Protein AF-A0A382N5V6-F1 (afdb_monomer_lite)

Structure (mmCIF, N/CA/C/O backbone):
data_AF-A0A382N5V6-F1
#
_entry.id   AF-A0A382N5V6-F1
#
loop_
_atom_site.group_PDB
_atom_site.id
_atom_site.type_symbol
_atom_site.label_atom_id
_atom_site.label_alt_id
_atom_site.label_comp_id
_atom_site.label_asym_id
_atom_site.label_entity_id
_atom_site.label_seq_id
_atom_site.pdbx_PDB_ins_code
_atom_site.Cartn_x
_atom_site.Cartn_y
_atom_site.Cartn_z
_atom_site.occupancy
_atom_site.B_iso_or_equiv
_atom_site.auth_seq_id
_atom_site.auth_comp_id
_atom_site.auth_asym_id
_atom_site.auth_atom_id
_atom_site.pdbx_PDB_model_num
ATOM 1 N N . GLU A 1 1 ? -12.004 -27.911 2.060 1.00 66.94 1 GLU A N 1
ATOM 2 C CA . GLU A 1 1 ? -10.519 -27.957 2.030 1.00 66.94 1 GLU A CA 1
ATOM 3 C C . GLU A 1 1 ? -9.943 -28.141 0.624 1.00 66.94 1 GLU A C 1
ATOM 5 O O . GLU A 1 1 ? -9.231 -27.257 0.161 1.00 66.94 1 GLU A O 1
ATOM 10 N N . ALA A 1 2 ? -10.306 -29.199 -0.115 1.00 80.50 2 ALA A N 1
ATOM 11 C CA . ALA A 1 2 ? -9.791 -29.442 -1.475 1.00 80.50 2 ALA A CA 1
ATOM 12 C C . ALA A 1 2 ? -10.044 -28.293 -2.482 1.00 80.50 2 ALA A C 1
ATOM 14 O O . ALA A 1 2 ? -9.219 -28.055 -3.364 1.00 80.50 2 ALA A O 1
ATOM 15 N N . GLY A 1 3 ? -11.154 -27.557 -2.343 1.00 88.19 3 GLY A N 1
ATOM 16 C CA . GLY A 1 3 ? -11.448 -26.373 -3.164 1.00 88.19 3 GLY A CA 1
ATOM 17 C C . GLY A 1 3 ? -10.468 -25.213 -2.942 1.00 88.19 3 GLY A C 1
ATOM 18 O O . GLY A 1 3 ? -10.009 -24.614 -3.910 1.00 88.19 3 GLY A O 1
ATOM 19 N N . TYR A 1 4 ? -10.071 -24.952 -1.690 1.00 91.06 4 TYR A N 1
ATOM 20 C CA . TYR A 1 4 ? -9.105 -23.897 -1.355 1.00 91.06 4 TYR A CA 1
ATOM 21 C C . TYR A 1 4 ? -7.710 -24.216 -1.886 1.00 91.06 4 TYR A C 1
ATOM 23 O O . TYR A 1 4 ? -7.048 -23.339 -2.428 1.00 91.06 4 TYR A O 1
ATOM 31 N N . LEU A 1 5 ? -7.287 -25.482 -1.805 1.00 92.56 5 LEU A N 1
ATOM 32 C CA . LEU A 1 5 ? -5.999 -25.915 -2.350 1.00 92.56 5 LEU A CA 1
ATOM 33 C C . LEU A 1 5 ? -5.952 -25.778 -3.874 1.00 92.56 5 LEU A C 1
ATOM 35 O O . LEU A 1 5 ? -4.956 -25.300 -4.412 1.00 92.56 5 LEU A O 1
ATOM 39 N N . LYS A 1 6 ? -7.032 -26.146 -4.577 1.00 93.56 6 LYS A N 1
ATOM 40 C CA . LYS A 1 6 ? -7.133 -25.949 -6.032 1.00 93.56 6 LYS A CA 1
ATOM 41 C C . LYS A 1 6 ? -7.107 -24.465 -6.406 1.00 93.56 6 LYS A C 1
ATOM 43 O O . LYS A 1 6 ? -6.385 -24.100 -7.330 1.00 93.56 6 LYS A O 1
ATOM 48 N N . ALA A 1 7 ? -7.829 -23.620 -5.669 1.00 94.06 7 ALA A N 1
ATOM 49 C CA . ALA A 1 7 ? -7.829 -22.173 -5.880 1.00 94.06 7 ALA A CA 1
ATOM 50 C C . ALA A 1 7 ? -6.444 -21.554 -5.631 1.00 94.06 7 ALA A C 1
ATOM 52 O O . ALA A 1 7 ? -5.956 -20.804 -6.472 1.00 94.06 7 ALA A O 1
ATOM 53 N N . ALA A 1 8 ? -5.775 -21.923 -4.535 1.00 94.44 8 ALA A N 1
ATOM 54 C CA . ALA A 1 8 ? -4.428 -21.455 -4.219 1.00 94.44 8 ALA A CA 1
ATOM 55 C C . ALA A 1 8 ? -3.423 -21.854 -5.309 1.00 94.44 8 ALA A C 1
ATOM 57 O O . ALA A 1 8 ? -2.675 -21.011 -5.792 1.00 94.44 8 ALA A O 1
ATOM 58 N N . ARG A 1 9 ? -3.459 -23.114 -5.766 1.00 95.31 9 ARG A N 1
ATOM 59 C CA . ARG A 1 9 ? -2.569 -23.609 -6.830 1.00 95.31 9 ARG A CA 1
ATOM 60 C C . ARG A 1 9 ? -2.808 -22.893 -8.159 1.00 95.31 9 ARG A C 1
ATOM 62 O O . ARG A 1 9 ? -1.847 -22.551 -8.844 1.00 95.31 9 ARG A O 1
ATOM 69 N N . GLY A 1 10 ? -4.074 -22.641 -8.497 1.00 97.19 10 GLY A N 1
ATOM 70 C CA . GLY A 1 10 ? -4.452 -21.845 -9.663 1.00 97.19 10 GLY A CA 1
ATOM 71 C C . GLY A 1 10 ? -3.928 -20.413 -9.569 1.00 97.19 10 GLY A C 1
ATOM 72 O O . GLY A 1 10 ? -3.295 -19.936 -10.506 1.00 97.19 10 GLY A O 1
ATOM 73 N N . LEU A 1 11 ? -4.107 -19.756 -8.420 1.00 95.69 11 LEU A N 1
ATOM 74 C CA . LEU A 1 11 ? -3.625 -18.394 -8.191 1.00 95.69 11 LEU A CA 1
ATOM 75 C C . LEU A 1 11 ? -2.097 -18.299 -8.289 1.00 95.69 11 LEU A C 1
ATOM 77 O O . LEU A 1 11 ? -1.590 -17.391 -8.942 1.00 95.69 11 LEU A O 1
ATOM 81 N N . THR A 1 12 ? -1.363 -19.246 -7.696 1.00 95.69 12 THR A N 1
ATOM 82 C CA . THR A 1 12 ? 0.104 -19.303 -7.800 1.00 95.69 12 THR A CA 1
ATOM 83 C C . THR A 1 12 ? 0.555 -19.452 -9.249 1.00 95.69 12 THR A C 1
ATOM 85 O O . THR A 1 12 ? 1.466 -18.746 -9.675 1.00 95.69 12 THR A O 1
ATOM 88 N N . LEU A 1 13 ? -0.090 -20.333 -10.021 1.00 97.06 13 LEU A N 1
ATOM 89 C CA . LEU A 1 13 ? 0.247 -20.537 -11.430 1.00 97.06 13 LEU A CA 1
ATOM 90 C C . LEU A 1 13 ? -0.030 -19.272 -12.252 1.00 97.06 13 LEU A C 1
ATOM 92 O O . LEU A 1 13 ? 0.829 -18.849 -13.019 1.00 97.06 13 LEU A O 1
ATOM 96 N N . VAL A 1 14 ? -1.181 -18.626 -12.045 1.00 97.12 14 VAL A N 1
ATOM 97 C CA . VAL A 1 14 ? -1.542 -17.370 -12.722 1.00 97.12 14 VAL A CA 1
ATOM 98 C C . VAL A 1 14 ? -0.556 -16.250 -12.383 1.00 97.12 14 VAL A C 1
ATOM 100 O O . VAL A 1 14 ? -0.050 -15.597 -13.291 1.00 97.12 14 VAL A O 1
ATOM 103 N N . MET A 1 15 ? -0.235 -16.050 -11.101 1.00 96.12 15 MET A N 1
ATOM 104 C CA . MET A 1 15 ? 0.759 -15.060 -10.664 1.00 96.12 15 MET A CA 1
ATOM 105 C C . MET A 1 15 ? 2.139 -15.332 -11.278 1.00 96.12 15 MET A C 1
ATOM 107 O O . MET A 1 15 ? 2.800 -14.400 -11.730 1.00 96.12 15 MET A O 1
ATOM 111 N N . GLY A 1 16 ? 2.553 -16.603 -11.350 1.00 95.31 16 GLY A N 1
ATOM 112 C CA . GLY A 1 16 ? 3.806 -17.010 -11.988 1.00 95.31 16 GLY A CA 1
ATOM 113 C C . GLY A 1 16 ? 3.837 -16.686 -13.482 1.00 95.31 16 GLY A C 1
ATOM 114 O O . GLY A 1 16 ? 4.777 -16.047 -13.944 1.00 95.31 16 GLY A O 1
ATOM 115 N N . VAL A 1 17 ? 2.783 -17.048 -14.221 1.00 97.00 17 VAL A N 1
ATOM 116 C CA . VAL A 1 17 ? 2.659 -16.747 -15.659 1.00 97.00 17 VAL A CA 1
ATOM 117 C C . VAL A 1 17 ? 2.688 -15.239 -15.911 1.00 97.00 17 VAL A C 1
ATOM 119 O O . VAL A 1 17 ? 3.414 -14.784 -16.792 1.00 97.00 17 VAL A O 1
ATOM 122 N N . LEU A 1 18 ? 1.953 -14.451 -15.121 1.00 94.25 18 LEU A N 1
ATOM 123 C CA . LEU A 1 18 ? 1.965 -12.990 -15.227 1.00 94.25 18 LEU A CA 1
ATOM 124 C C . LEU A 1 18 ? 3.356 -12.407 -14.942 1.00 94.25 18 LEU A C 1
ATOM 126 O O . LEU A 1 18 ? 3.800 -11.525 -15.673 1.00 94.25 18 LEU A O 1
ATOM 130 N N . GLY A 1 19 ? 4.065 -12.921 -13.933 1.00 90.12 19 GLY A N 1
ATOM 131 C CA . GLY A 1 19 ? 5.440 -12.519 -13.630 1.00 90.12 19 GLY A CA 1
ATOM 132 C C . GLY A 1 19 ? 6.415 -12.838 -14.766 1.00 90.12 19 GLY A C 1
ATOM 133 O O . GLY A 1 19 ? 7.232 -11.994 -15.129 1.00 90.12 19 GLY A O 1
ATOM 134 N N . THR A 1 20 ? 6.299 -14.019 -15.382 1.00 92.00 20 THR A N 1
ATOM 135 C CA . THR A 1 20 ? 7.111 -14.399 -16.550 1.00 92.00 20 THR A CA 1
ATOM 136 C C . THR A 1 20 ? 6.811 -13.515 -17.759 1.00 92.00 20 THR A C 1
ATOM 138 O O . THR A 1 20 ? 7.743 -13.045 -18.408 1.00 92.00 20 THR A O 1
ATOM 141 N N . LEU A 1 21 ? 5.534 -13.235 -18.044 1.00 91.12 21 LEU A N 1
ATOM 142 C CA . LEU A 1 21 ? 5.135 -12.327 -19.124 1.00 91.12 21 LEU A CA 1
ATOM 143 C C . LEU A 1 21 ? 5.661 -10.908 -18.892 1.00 91.12 21 LEU A C 1
ATOM 145 O O . LEU A 1 21 ? 6.212 -10.309 -19.811 1.00 91.12 21 LEU A O 1
ATOM 149 N N . ALA A 1 22 ? 5.552 -10.389 -17.667 1.00 85.81 22 ALA A N 1
ATOM 150 C CA . ALA A 1 22 ? 6.129 -9.098 -17.305 1.00 85.81 22 ALA A CA 1
ATOM 151 C C . ALA A 1 22 ? 7.652 -9.092 -17.515 1.00 85.81 22 ALA A C 1
ATOM 153 O O . ALA A 1 22 ? 8.178 -8.168 -18.127 1.00 85.81 22 ALA A O 1
ATOM 154 N N . GLY A 1 23 ? 8.357 -10.148 -17.096 1.00 85.56 23 GLY A N 1
ATOM 155 C CA . GLY A 1 23 ? 9.794 -10.305 -17.341 1.00 85.56 23 GLY A CA 1
ATOM 156 C C . GLY A 1 23 ? 10.166 -10.309 -18.828 1.00 85.56 23 GLY A C 1
ATOM 157 O O . GLY A 1 23 ? 11.144 -9.672 -19.208 1.00 85.56 23 GLY A O 1
ATOM 158 N N . LEU A 1 24 ? 9.365 -10.962 -19.679 1.00 86.12 24 LEU A N 1
ATOM 159 C CA . LEU A 1 24 ? 9.546 -10.945 -21.136 1.00 86.12 24 LEU A CA 1
ATOM 160 C C . LEU A 1 24 ? 9.317 -9.549 -21.737 1.00 86.12 24 LEU A C 1
ATOM 162 O O . LEU A 1 24 ? 10.054 -9.153 -22.635 1.00 86.12 24 LEU A O 1
ATOM 166 N N . LEU A 1 25 ? 8.340 -8.784 -21.235 1.00 81.12 25 LEU A N 1
ATOM 167 C CA . LEU A 1 25 ? 8.109 -7.391 -21.652 1.00 81.12 25 LEU A CA 1
ATOM 168 C C . LEU A 1 25 ? 9.262 -6.459 -21.249 1.00 81.12 25 LEU A C 1
ATOM 170 O O . LEU A 1 25 ? 9.549 -5.491 -21.950 1.00 81.12 25 LEU A O 1
ATOM 174 N N . PHE A 1 26 ? 9.941 -6.757 -20.139 1.00 73.75 26 PHE A N 1
ATOM 175 C CA . PHE A 1 26 ? 11.081 -5.988 -19.640 1.00 73.75 26 PHE A CA 1
ATOM 176 C C . PHE A 1 26 ? 12.419 -6.325 -20.319 1.00 73.75 26 PHE A C 1
ATOM 178 O O . PHE A 1 26 ? 13.449 -5.796 -19.910 1.00 73.75 26 PHE A O 1
ATOM 185 N N . ILE A 1 27 ? 12.443 -7.140 -21.380 1.00 73.88 27 ILE A N 1
ATOM 186 C CA . ILE A 1 27 ? 13.681 -7.533 -22.084 1.00 73.88 27 ILE A CA 1
ATOM 187 C C . ILE A 1 27 ? 14.318 -6.409 -22.938 1.00 73.88 27 ILE A C 1
ATOM 189 O O . ILE A 1 27 ? 15.203 -6.655 -23.756 1.00 73.88 27 ILE A O 1
ATOM 193 N N . SER A 1 28 ? 13.896 -5.160 -22.730 1.00 59.22 28 SER A N 1
ATOM 194 C CA . SER A 1 28 ? 14.383 -3.966 -23.425 1.00 59.22 28 SER A CA 1
ATOM 195 C C . SER A 1 28 ? 15.579 -3.332 -22.686 1.00 59.22 28 SER A C 1
ATOM 197 O O . SER A 1 28 ? 15.499 -3.106 -21.478 1.00 59.22 28 SER A O 1
ATOM 199 N N . PRO A 1 29 ? 16.676 -2.974 -23.381 1.00 54.75 29 PRO A N 1
ATOM 200 C CA . PRO A 1 29 ? 17.956 -2.578 -22.773 1.00 54.75 29 PRO A CA 1
ATOM 201 C C . PRO A 1 29 ? 17.992 -1.162 -22.163 1.00 54.75 29 PRO A C 1
ATOM 203 O O . PRO A 1 29 ? 19.055 -0.699 -21.761 1.00 54.75 29 PRO A O 1
ATOM 206 N N . GLU A 1 30 ? 16.859 -0.461 -22.074 1.00 58.41 30 GLU A N 1
ATOM 207 C CA . GLU A 1 30 ? 16.798 0.945 -21.637 1.00 58.41 30 GLU A CA 1
ATOM 208 C C . GLU A 1 30 ? 16.391 1.119 -20.160 1.00 58.41 30 GLU A C 1
ATOM 210 O O . GLU A 1 30 ? 16.276 2.232 -19.648 1.00 58.41 30 GLU A O 1
ATOM 215 N N . ILE A 1 31 ? 16.187 0.019 -19.431 1.00 56.41 31 ILE A N 1
ATOM 216 C CA . ILE A 1 31 ? 15.720 0.086 -18.045 1.00 56.41 31 ILE A CA 1
ATOM 217 C C . ILE A 1 31 ? 16.914 0.310 -17.119 1.00 56.41 31 ILE A C 1
ATOM 219 O O . ILE A 1 31 ? 17.712 -0.596 -16.861 1.00 56.41 31 ILE A O 1
ATOM 223 N N . ARG A 1 32 ? 17.014 1.527 -16.574 1.00 57.41 32 ARG A N 1
ATOM 224 C CA . ARG A 1 32 ? 17.877 1.845 -15.430 1.00 57.41 32 ARG A CA 1
ATOM 225 C C . ARG A 1 32 ? 17.616 0.831 -14.313 1.00 57.41 32 ARG A C 1
ATOM 227 O O . ARG A 1 32 ? 16.570 0.871 -13.685 1.00 57.41 32 ARG A O 1
ATOM 234 N N . SER A 1 33 ? 18.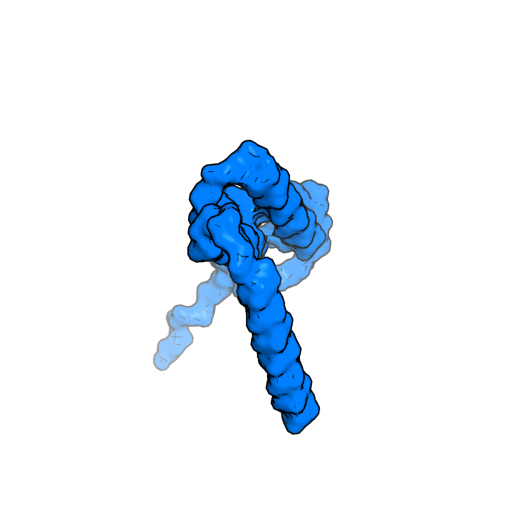560 -0.088 -14.099 1.00 72.38 33 SER A N 1
ATOM 235 C CA . SER A 1 33 ? 18.609 -1.079 -13.011 1.00 72.38 33 SER A CA 1
ATOM 236 C C . SER A 1 33 ? 17.236 -1.610 -12.551 1.00 72.38 33 SER A C 1
ATOM 238 O O . SER A 1 33 ? 16.631 -1.056 -11.633 1.00 72.38 33 SER A O 1
ATOM 240 N N . LEU A 1 34 ? 16.773 -2.730 -13.125 1.00 78.38 34 LEU A N 1
ATOM 241 C CA . LEU A 1 34 ? 15.547 -3.455 -12.720 1.00 78.38 34 LEU A CA 1
ATOM 242 C C . LEU A 1 34 ? 15.405 -3.617 -11.195 1.00 78.38 34 LEU A C 1
ATOM 244 O O . LEU A 1 34 ? 14.311 -3.534 -10.640 1.00 78.38 34 LEU A O 1
ATOM 248 N N . MET A 1 35 ? 16.535 -3.809 -10.512 1.00 77.69 35 MET A N 1
ATOM 249 C CA . MET A 1 35 ? 16.608 -3.927 -9.059 1.00 77.69 35 MET A CA 1
ATOM 250 C C . MET A 1 35 ? 16.152 -2.647 -8.339 1.00 77.69 35 MET A C 1
ATOM 252 O O . MET A 1 35 ? 15.491 -2.712 -7.306 1.00 77.69 35 MET A O 1
ATOM 256 N N . SER A 1 36 ? 16.474 -1.473 -8.884 1.00 80.12 36 SER A N 1
ATOM 257 C CA . SER A 1 36 ? 16.057 -0.191 -8.307 1.00 80.12 36 SER A CA 1
ATOM 258 C C . SER A 1 36 ? 14.545 0.019 -8.410 1.00 80.12 36 SER A C 1
ATOM 260 O O . SER A 1 36 ? 13.925 0.471 -7.449 1.00 80.12 36 SER A O 1
ATOM 262 N N . GLU A 1 37 ? 13.936 -0.386 -9.526 1.00 83.38 37 GLU A N 1
ATOM 263 C CA . GLU A 1 37 ? 12.490 -0.285 -9.728 1.00 83.38 37 GLU A CA 1
ATOM 264 C C . GLU A 1 37 ? 11.731 -1.276 -8.836 1.00 83.38 37 GLU A C 1
ATOM 266 O O . GLU A 1 37 ? 10.742 -0.915 -8.199 1.00 83.38 37 GLU A O 1
ATOM 271 N N . TYR A 1 38 ? 12.260 -2.492 -8.680 1.00 83.88 38 TYR A N 1
ATOM 272 C CA . TYR A 1 38 ? 11.760 -3.465 -7.709 1.00 83.88 38 TYR A CA 1
ATOM 273 C C . TYR A 1 38 ? 11.731 -2.896 -6.281 1.00 83.88 38 TYR A C 1
ATOM 275 O O . TYR A 1 38 ? 10.703 -2.973 -5.603 1.00 83.88 38 TYR A O 1
ATOM 283 N N . PHE A 1 39 ? 12.823 -2.263 -5.834 1.00 86.25 39 PHE A N 1
ATOM 284 C CA . PHE A 1 39 ? 12.868 -1.646 -4.506 1.00 86.25 39 PHE A CA 1
ATOM 285 C C . PHE A 1 39 ? 11.921 -0.455 -4.355 1.00 86.25 39 PHE A C 1
ATOM 287 O O . PHE A 1 39 ? 11.401 -0.256 -3.259 1.00 86.25 39 PHE A O 1
ATOM 294 N N . LYS A 1 40 ? 11.652 0.317 -5.417 1.00 86.06 40 LYS A N 1
ATOM 295 C CA . LYS A 1 40 ? 10.622 1.368 -5.373 1.00 86.06 40 LYS A CA 1
ATOM 296 C C . LYS A 1 40 ? 9.243 0.763 -5.138 1.00 86.06 40 LYS A C 1
ATOM 298 O O . LYS A 1 40 ? 8.559 1.180 -4.209 1.00 86.06 40 LYS A O 1
ATOM 303 N N . VAL A 1 41 ? 8.861 -0.247 -5.921 1.00 87.75 41 VAL A N 1
ATOM 304 C CA . VAL A 1 41 ? 7.544 -0.892 -5.802 1.00 87.75 41 VAL A CA 1
ATOM 305 C C . VAL A 1 41 ? 7.374 -1.510 -4.416 1.00 87.75 41 VAL A C 1
ATOM 307 O O . VAL A 1 41 ? 6.405 -1.204 -3.723 1.00 87.75 41 VAL A O 1
ATOM 310 N N . ILE A 1 42 ? 8.339 -2.314 -3.960 1.00 90.00 42 ILE A N 1
ATOM 311 C CA . ILE A 1 42 ? 8.282 -2.894 -2.612 1.00 90.00 42 ILE A CA 1
ATOM 312 C C . ILE A 1 42 ? 8.265 -1.810 -1.541 1.00 90.00 42 ILE A C 1
ATOM 314 O O . ILE A 1 42 ? 7.477 -1.914 -0.606 1.00 90.00 42 ILE A O 1
ATOM 318 N N . GLY A 1 43 ? 9.082 -0.765 -1.676 1.00 89.88 43 GLY A N 1
ATOM 319 C CA . GLY A 1 43 ? 9.096 0.358 -0.745 1.00 89.88 43 GLY A CA 1
ATOM 320 C C . GLY A 1 43 ? 7.732 1.039 -0.642 1.00 89.88 43 GLY A C 1
ATOM 321 O O . GLY A 1 43 ? 7.272 1.311 0.463 1.00 89.88 43 GLY A O 1
ATOM 322 N N . MET A 1 44 ? 7.040 1.243 -1.764 1.00 89.75 44 MET A N 1
ATOM 323 C CA . MET A 1 44 ? 5.694 1.820 -1.781 1.00 89.75 44 MET A CA 1
ATOM 324 C C . MET A 1 44 ? 4.675 0.934 -1.051 1.00 89.75 44 MET A C 1
ATOM 326 O O . MET A 1 44 ? 3.927 1.416 -0.199 1.00 89.75 44 MET A O 1
ATOM 330 N N . PHE A 1 45 ? 4.666 -0.374 -1.319 1.00 91.00 45 PHE A N 1
ATOM 331 C CA . PHE A 1 45 ? 3.761 -1.298 -0.626 1.00 91.00 45 PHE A CA 1
ATOM 332 C C . PHE A 1 45 ? 4.086 -1.413 0.868 1.00 91.00 45 PHE A C 1
ATOM 334 O O . PHE A 1 45 ? 3.191 -1.293 1.707 1.00 91.00 45 PHE A O 1
ATOM 341 N N . MET A 1 46 ? 5.362 -1.600 1.211 1.00 91.75 46 MET A N 1
ATOM 342 C CA . MET A 1 46 ? 5.823 -1.756 2.591 1.00 91.75 46 MET A CA 1
ATOM 343 C C . MET A 1 46 ? 5.586 -0.481 3.409 1.00 91.75 46 MET A C 1
ATOM 345 O O . MET A 1 46 ? 5.159 -0.560 4.557 1.00 91.75 46 MET A O 1
ATOM 349 N N . GLY A 1 47 ? 5.799 0.698 2.817 1.00 91.56 47 GLY A N 1
ATOM 350 C CA . GLY A 1 47 ? 5.554 1.987 3.459 1.00 91.56 47 GLY A CA 1
ATOM 351 C C . GLY A 1 47 ? 4.078 2.244 3.735 1.00 91.56 47 GLY A C 1
ATOM 352 O O . GLY A 1 47 ? 3.725 2.626 4.848 1.00 91.56 47 GLY A O 1
ATOM 353 N N . ALA A 1 48 ? 3.205 2.001 2.753 1.00 91.81 48 ALA A N 1
ATOM 354 C CA . ALA A 1 48 ? 1.766 2.205 2.915 1.00 91.81 48 ALA A CA 1
ATOM 355 C C . ALA A 1 48 ? 1.160 1.233 3.944 1.00 91.81 48 ALA A C 1
ATOM 357 O O . ALA A 1 48 ? 0.461 1.660 4.863 1.00 91.81 48 ALA A O 1
ATOM 358 N N . LEU A 1 49 ? 1.470 -0.065 3.835 1.00 92.88 49 LEU A N 1
ATOM 359 C CA . LEU A 1 49 ? 0.982 -1.079 4.777 1.00 92.88 49 LEU A CA 1
ATOM 360 C C . LEU A 1 49 ? 1.604 -0.911 6.167 1.00 92.88 49 LEU A C 1
ATOM 362 O O . LEU A 1 49 ? 0.901 -1.022 7.170 1.00 92.88 49 LEU A O 1
ATOM 366 N N . GLY A 1 50 ? 2.898 -0.590 6.233 1.00 93.25 50 GLY A N 1
ATOM 367 C CA . GLY A 1 50 ? 3.597 -0.296 7.480 1.00 93.25 50 GLY A CA 1
ATOM 368 C C . GLY A 1 50 ? 3.012 0.922 8.191 1.00 93.25 50 GLY A C 1
ATOM 369 O O . GLY A 1 50 ? 2.745 0.855 9.386 1.00 93.25 50 GLY A O 1
ATOM 370 N N . GLY A 1 51 ? 2.730 2.007 7.464 1.00 91.69 51 GLY A N 1
ATOM 371 C CA . GLY A 1 51 ? 2.063 3.190 8.014 1.00 91.69 51 GLY A CA 1
ATOM 372 C C . GLY A 1 51 ? 0.666 2.888 8.550 1.00 91.69 51 GLY A C 1
ATOM 373 O O . GLY A 1 51 ? 0.331 3.323 9.649 1.00 91.69 51 GLY A O 1
ATOM 374 N N . LEU A 1 52 ? -0.123 2.089 7.827 1.00 92.12 52 LEU A N 1
ATOM 375 C CA . LEU A 1 52 ? -1.452 1.665 8.272 1.00 92.12 52 LEU A CA 1
ATOM 376 C C . LEU A 1 52 ? -1.382 0.797 9.537 1.00 92.12 52 LEU A C 1
ATOM 378 O O . LEU A 1 52 ? -2.177 0.979 10.461 1.00 92.12 52 LEU A O 1
ATOM 382 N N . PHE A 1 53 ? -0.406 -0.107 9.609 1.00 90.81 53 PHE A N 1
ATOM 383 C CA . PHE A 1 53 ? -0.185 -0.958 10.775 1.00 90.81 53 PHE A CA 1
ATOM 384 C C . PHE A 1 53 ? 0.247 -0.151 12.003 1.00 90.81 53 PHE A C 1
ATOM 386 O O . PHE A 1 53 ? -0.341 -0.292 13.076 1.00 90.81 53 PHE A O 1
ATOM 393 N N . VAL A 1 54 ? 1.224 0.750 11.845 1.00 90.94 54 VAL A N 1
ATOM 394 C CA . VAL A 1 54 ? 1.669 1.640 12.928 1.00 90.94 54 VAL A CA 1
ATOM 395 C C . VAL A 1 54 ? 0.526 2.546 13.379 1.00 90.94 54 VAL A C 1
ATOM 397 O O . VAL A 1 54 ? 0.344 2.717 14.580 1.00 90.94 54 VAL A O 1
ATOM 400 N N . LEU A 1 55 ? -0.286 3.075 12.456 1.00 88.50 55 LEU A N 1
ATOM 401 C CA . LEU A 1 55 ? -1.444 3.905 12.794 1.00 88.50 55 LEU A CA 1
ATOM 402 C C . LEU A 1 55 ? -2.423 3.138 13.692 1.00 88.50 55 LEU A C 1
ATOM 404 O O . LEU A 1 55 ? -2.851 3.670 14.713 1.00 88.50 55 LEU A O 1
ATOM 408 N N . GLY A 1 56 ? -2.727 1.885 13.341 1.00 85.06 56 GLY A N 1
ATOM 409 C CA . GLY A 1 56 ? -3.623 1.025 14.114 1.00 85.06 56 GLY A CA 1
ATOM 410 C C . GLY A 1 56 ? -3.079 0.647 15.494 1.00 85.06 56 GLY A C 1
ATOM 411 O O . GLY A 1 56 ? -3.832 0.651 16.458 1.00 85.06 56 GLY A O 1
ATOM 412 N N . ILE A 1 57 ? -1.779 0.363 15.616 1.00 84.44 57 ILE A N 1
ATOM 413 C CA . ILE A 1 57 ? -1.170 -0.038 16.897 1.00 84.44 57 ILE A CA 1
ATOM 414 C C . ILE A 1 57 ? -0.936 1.154 17.828 1.00 84.44 57 ILE A C 1
ATOM 416 O O . ILE A 1 57 ? -1.165 1.057 19.039 1.00 84.44 57 ILE A O 1
ATOM 420 N N . ALA A 1 58 ? -0.434 2.259 17.276 1.00 81.44 58 ALA A N 1
ATOM 421 C CA . ALA A 1 58 ? -0.004 3.418 18.048 1.00 81.44 58 ALA A CA 1
ATOM 422 C C . ALA A 1 58 ? -1.174 4.323 18.457 1.00 81.44 58 ALA A C 1
ATOM 424 O O . ALA A 1 58 ? -1.052 5.068 19.426 1.00 81.44 58 ALA A O 1
ATOM 425 N N . THR A 1 59 ? -2.308 4.274 17.748 1.00 76.25 59 THR A N 1
ATOM 426 C CA . THR A 1 59 ? -3.395 5.239 17.938 1.00 76.25 59 THR A CA 1
ATOM 427 C C . THR A 1 59 ? -4.710 4.573 18.338 1.00 76.25 59 THR A C 1
ATOM 429 O O . THR A 1 59 ? -5.307 3.829 17.572 1.00 76.25 59 THR A O 1
ATOM 432 N N . THR A 1 60 ? -5.253 4.954 19.498 1.00 68.06 60 THR A N 1
ATOM 433 C CA . THR A 1 60 ? -6.596 4.544 19.969 1.00 68.06 60 THR A CA 1
ATOM 434 C C . THR A 1 60 ? -7.747 5.234 19.242 1.00 68.06 60 THR A C 1
ATOM 436 O O . THR A 1 60 ? -8.892 4.814 19.324 1.00 68.06 60 THR A O 1
ATOM 439 N N . ARG A 1 61 ? -7.457 6.312 18.520 1.00 69.38 61 ARG A N 1
ATOM 440 C CA . ARG A 1 61 ? -8.420 7.077 17.721 1.00 69.38 61 ARG A CA 1
ATOM 441 C C . ARG A 1 61 ? -8.430 6.715 16.237 1.00 69.38 61 ARG A C 1
ATOM 443 O O . ARG A 1 61 ? -9.149 7.368 15.492 1.00 69.38 61 ARG A O 1
ATOM 450 N N . ALA A 1 62 ? -7.640 5.735 15.792 1.00 77.50 62 ALA A N 1
ATOM 451 C CA . ALA A 1 62 ? -7.595 5.350 14.385 1.00 77.50 62 ALA A CA 1
ATOM 452 C C . ALA A 1 62 ? -8.939 4.744 13.960 1.00 77.50 62 ALA A C 1
ATOM 454 O O . ALA A 1 62 ? -9.421 3.788 14.568 1.00 77.50 62 ALA A O 1
ATOM 455 N N . ASN A 1 63 ? -9.545 5.296 12.910 1.00 84.56 63 ASN A N 1
ATOM 456 C CA . ASN A 1 63 ? -10.783 4.778 12.338 1.00 84.56 63 ASN A CA 1
ATOM 457 C C . ASN A 1 63 ? -10.498 4.091 10.989 1.00 84.56 63 ASN A C 1
ATOM 459 O O . ASN A 1 63 ? -9.497 4.359 10.322 1.00 84.56 63 ASN A O 1
ATOM 463 N N . ALA A 1 64 ? -11.389 3.193 10.559 1.00 85.38 64 ALA A N 1
ATOM 464 C CA . ALA A 1 64 ? -11.210 2.498 9.282 1.00 85.38 64 ALA A CA 1
ATOM 465 C C . ALA A 1 64 ? -11.194 3.482 8.096 1.00 85.38 64 ALA A C 1
ATOM 467 O O . ALA A 1 64 ? -10.381 3.349 7.188 1.00 85.38 64 ALA A O 1
ATOM 468 N N . ILE A 1 65 ? 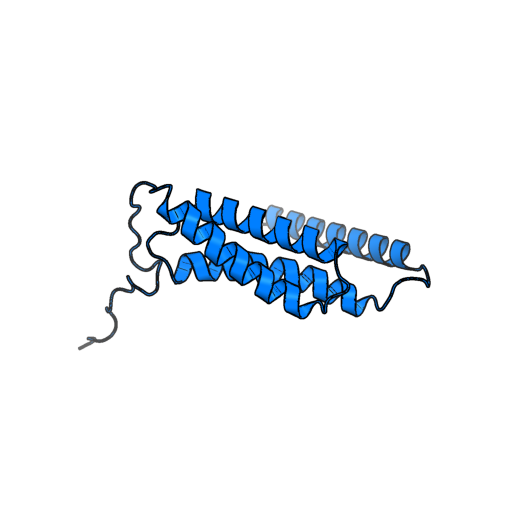-12.061 4.500 8.127 1.00 87.31 65 ILE A N 1
ATOM 469 C CA . ILE A 1 65 ? -12.211 5.485 7.044 1.00 87.31 65 ILE A CA 1
ATOM 470 C C . ILE A 1 65 ? -10.932 6.319 6.869 1.00 87.31 65 ILE A C 1
ATOM 472 O O . ILE A 1 65 ? -10.425 6.458 5.762 1.00 87.31 65 ILE A O 1
ATOM 476 N N . GLY A 1 66 ? -10.379 6.836 7.958 1.00 87.56 66 GLY A N 1
ATOM 477 C CA . GLY A 1 66 ? -9.133 7.592 8.010 1.00 87.56 66 GLY A CA 1
ATOM 478 C C . GLY A 1 66 ? -7.921 6.728 7.700 1.00 87.56 66 GLY A C 1
ATOM 479 O O . GLY A 1 66 ? -7.049 7.193 6.977 1.00 87.56 66 GLY A O 1
ATOM 480 N N . ALA A 1 67 ? -7.888 5.458 8.114 1.00 90.56 67 ALA A N 1
ATOM 481 C CA . ALA A 1 67 ? -6.853 4.524 7.668 1.00 90.56 67 ALA A CA 1
ATOM 482 C C . ALA A 1 67 ? -6.867 4.339 6.138 1.00 90.56 67 ALA A C 1
ATOM 484 O O . ALA A 1 67 ? -5.817 4.425 5.505 1.00 90.56 67 ALA A O 1
ATOM 485 N N . PHE A 1 68 ? -8.044 4.163 5.523 1.00 92.50 68 PHE A N 1
ATOM 486 C CA . PHE A 1 68 ? -8.164 4.093 4.061 1.00 92.50 68 PHE A CA 1
ATOM 487 C C . PHE A 1 68 ? -7.779 5.410 3.381 1.00 92.50 68 PHE A C 1
ATOM 489 O O . PHE A 1 68 ? -7.029 5.392 2.408 1.00 92.50 68 PHE A O 1
ATOM 496 N N . ILE A 1 69 ? -8.243 6.555 3.887 1.00 93.00 69 ILE A N 1
ATOM 497 C CA . ILE A 1 69 ? -7.896 7.866 3.319 1.00 93.00 69 ILE A CA 1
ATOM 498 C C . ILE A 1 69 ? -6.389 8.126 3.436 1.00 93.00 69 ILE A C 1
ATOM 500 O O . ILE A 1 69 ? -5.776 8.571 2.470 1.00 93.00 69 ILE A O 1
ATOM 504 N N . GLY A 1 70 ? -5.776 7.789 4.573 1.00 92.06 70 GLY A N 1
ATOM 505 C CA . GLY A 1 70 ? -4.331 7.858 4.778 1.00 92.06 70 GLY A CA 1
ATOM 506 C C . GLY A 1 70 ? -3.559 6.951 3.821 1.00 92.06 70 GLY A C 1
ATOM 507 O O . GLY A 1 70 ? -2.579 7.396 3.228 1.00 92.06 70 GLY A O 1
ATOM 508 N N . LEU A 1 71 ? -4.032 5.721 3.601 1.00 94.06 71 LEU A N 1
ATOM 509 C CA . LEU A 1 71 ? -3.447 4.787 2.637 1.00 94.06 71 LEU A CA 1
ATOM 510 C C . LEU A 1 71 ? -3.492 5.354 1.211 1.00 94.06 71 LEU A C 1
ATOM 512 O O . LEU A 1 71 ? -2.456 5.434 0.552 1.00 94.06 71 LEU A O 1
ATOM 516 N N . PHE A 1 72 ? -4.665 5.781 0.733 1.00 94.75 72 PHE A N 1
ATOM 517 C CA . PHE A 1 72 ? -4.809 6.321 -0.623 1.00 94.75 72 PHE A CA 1
ATOM 518 C C . PHE A 1 72 ? -4.045 7.634 -0.811 1.00 94.75 72 PHE A C 1
ATOM 520 O O . PHE A 1 72 ? -3.421 7.826 -1.853 1.00 94.75 72 PHE A O 1
ATOM 527 N N . ALA A 1 73 ? -4.032 8.511 0.195 1.00 93.62 73 ALA A N 1
ATOM 528 C CA . ALA A 1 73 ? -3.230 9.729 0.168 1.00 93.62 73 ALA A CA 1
ATOM 529 C C . ALA A 1 73 ? -1.727 9.415 0.142 1.00 93.62 73 ALA A C 1
ATOM 531 O O . ALA A 1 73 ? -0.998 10.000 -0.654 1.00 93.62 73 ALA A O 1
ATOM 532 N N . GLY A 1 74 ? -1.266 8.455 0.952 1.00 92.25 74 GLY A N 1
ATOM 533 C CA . GLY A 1 74 ? 0.122 7.993 0.965 1.00 92.25 74 GLY A CA 1
ATOM 534 C C . GLY A 1 74 ? 0.563 7.446 -0.389 1.00 92.25 74 GLY A C 1
ATOM 535 O O . GLY A 1 74 ? 1.576 7.886 -0.930 1.00 92.25 74 GLY A O 1
ATOM 536 N N . VAL A 1 75 ? -0.237 6.559 -0.983 1.00 92.12 75 VAL A N 1
ATOM 537 C CA . VAL A 1 75 ? 0.012 6.027 -2.331 1.00 92.12 75 VAL A CA 1
ATOM 538 C C . VAL A 1 75 ? -0.011 7.144 -3.380 1.00 92.12 75 VAL A C 1
ATOM 540 O O . VAL A 1 75 ? 0.869 7.193 -4.236 1.00 92.12 75 VAL A O 1
ATOM 543 N N . GLY A 1 76 ? -0.961 8.079 -3.299 1.00 92.25 76 GLY A N 1
ATOM 544 C CA . GLY A 1 76 ? -1.038 9.226 -4.206 1.00 92.25 76 GLY A CA 1
ATOM 545 C C . GLY A 1 76 ? 0.211 10.109 -4.155 1.00 92.25 76 GLY A C 1
ATOM 546 O O . GLY A 1 76 ? 0.769 10.447 -5.199 1.00 92.25 76 GLY A O 1
ATOM 547 N N . VAL A 1 77 ? 0.700 10.422 -2.951 1.00 90.50 77 VAL A N 1
ATOM 548 C CA . VAL A 1 77 ? 1.931 11.202 -2.746 1.00 90.50 77 VAL A CA 1
ATOM 549 C C . VAL A 1 77 ? 3.154 10.459 -3.281 1.00 90.50 77 VAL A C 1
ATOM 551 O O . VAL A 1 77 ? 3.971 11.062 -3.975 1.00 90.50 77 VAL A O 1
ATOM 554 N N . MET A 1 78 ? 3.271 9.151 -3.038 1.00 90.31 78 MET A N 1
ATOM 555 C CA . MET A 1 78 ? 4.355 8.348 -3.612 1.00 90.31 78 MET A CA 1
ATOM 556 C C . MET A 1 78 ? 4.335 8.364 -5.142 1.00 90.31 78 MET A C 1
ATOM 558 O O . MET A 1 78 ? 5.372 8.583 -5.755 1.00 90.31 78 MET A O 1
ATOM 562 N N . ILE A 1 79 ? 3.172 8.158 -5.770 1.00 88.62 79 ILE A N 1
ATOM 563 C CA . ILE A 1 79 ? 3.047 8.177 -7.237 1.00 88.62 79 ILE A CA 1
ATOM 564 C C . ILE A 1 79 ? 3.438 9.552 -7.787 1.00 88.62 79 ILE A C 1
ATOM 566 O O . ILE A 1 79 ? 4.102 9.644 -8.821 1.00 88.62 79 ILE A O 1
ATOM 570 N N . TRP A 1 80 ? 3.055 10.625 -7.094 1.00 88.75 80 TRP A N 1
ATOM 571 C CA . TRP A 1 80 ? 3.412 11.981 -7.492 1.00 88.75 80 TRP A CA 1
ATOM 572 C C . TRP A 1 80 ? 4.926 12.220 -7.424 1.00 88.75 80 TRP A C 1
ATOM 574 O O . TRP A 1 80 ? 5.514 12.716 -8.385 1.00 88.75 80 TRP A O 1
ATOM 584 N N . ILE A 1 81 ? 5.576 11.778 -6.343 1.00 85.56 81 ILE A N 1
ATOM 585 C CA . ILE A 1 81 ? 7.034 11.870 -6.168 1.00 85.56 81 ILE A CA 1
ATOM 586 C C . ILE A 1 81 ? 7.774 10.994 -7.180 1.00 85.56 81 ILE A C 1
ATOM 588 O O . ILE A 1 81 ? 8.779 11.429 -7.735 1.00 85.56 81 ILE A O 1
ATOM 592 N N . TRP A 1 82 ? 7.258 9.800 -7.479 1.00 82.00 82 TRP A N 1
ATOM 593 C CA . TRP A 1 82 ? 7.834 8.896 -8.478 1.00 82.00 82 TRP A CA 1
ATOM 594 C C . TRP A 1 82 ? 7.910 9.536 -9.866 1.00 82.00 82 TRP A C 1
ATOM 596 O O . TRP A 1 82 ? 8.892 9.339 -10.575 1.00 82.00 82 TRP A O 1
ATOM 606 N N . LYS A 1 83 ? 6.922 10.361 -10.237 1.00 81.50 83 LYS A N 1
ATOM 607 C CA . LYS A 1 83 ? 6.967 11.130 -11.490 1.00 81.50 83 LYS A CA 1
ATOM 608 C C . LYS A 1 83 ? 7.874 12.357 -11.436 1.00 81.50 83 LYS A C 1
ATOM 610 O O . LYS A 1 83 ? 8.346 12.794 -12.480 1.00 81.50 83 LYS A O 1
ATOM 615 N N . ALA A 1 84 ? 8.076 12.937 -10.256 1.00 77.12 84 ALA A N 1
ATOM 616 C CA . ALA A 1 84 ? 8.799 14.194 -10.091 1.00 77.12 84 ALA A CA 1
ATOM 617 C C . ALA A 1 84 ? 10.304 14.014 -9.829 1.00 77.12 84 ALA A C 1
ATOM 619 O O . ALA A 1 84 ? 11.072 14.950 -10.051 1.00 77.12 84 ALA A O 1
ATOM 620 N N . THR A 1 85 ? 10.759 12.865 -9.314 1.00 72.69 85 THR A N 1
ATOM 621 C CA . THR A 1 85 ? 12.164 12.687 -8.908 1.00 72.69 85 THR A CA 1
ATOM 622 C C . THR A 1 85 ? 12.641 11.239 -9.035 1.00 72.69 85 THR A C 1
ATOM 624 O O . THR A 1 85 ? 11.983 10.312 -8.569 1.00 72.69 85 THR A O 1
ATOM 627 N N . GLU A 1 86 ? 13.850 11.039 -9.575 1.00 65.88 86 GLU A N 1
ATOM 628 C CA . GLU A 1 86 ? 14.569 9.759 -9.485 1.00 65.88 86 GLU A CA 1
ATOM 629 C C . GLU A 1 86 ? 15.196 9.592 -8.091 1.00 65.88 86 GLU A C 1
ATOM 631 O O . GLU A 1 86 ? 16.401 9.745 -7.894 1.00 65.88 86 GLU A O 1
ATOM 636 N N . THR A 1 87 ? 14.364 9.326 -7.085 1.00 64.19 87 THR A N 1
ATOM 637 C CA . THR A 1 87 ? 14.822 9.017 -5.726 1.00 64.19 87 THR A CA 1
ATOM 638 C C . THR A 1 87 ? 15.052 7.522 -5.515 1.00 64.19 87 THR A C 1
ATOM 640 O O . THR A 1 87 ? 14.556 6.655 -6.239 1.00 64.19 87 THR A O 1
ATOM 643 N N . ASN A 1 88 ? 15.838 7.217 -4.483 1.00 72.81 88 ASN A N 1
ATOM 644 C CA . ASN A 1 88 ? 16.163 5.855 -4.083 1.00 72.81 88 ASN A CA 1
ATOM 645 C C . ASN A 1 88 ? 14.912 5.129 -3.550 1.00 72.81 88 ASN A C 1
ATOM 647 O O . ASN A 1 88 ? 14.181 5.688 -2.730 1.00 72.81 88 ASN A O 1
ATOM 651 N N . GLY A 1 89 ? 14.691 3.875 -3.965 1.00 71.88 89 GLY A N 1
ATOM 652 C CA . GLY A 1 89 ? 13.491 3.091 -3.621 1.00 71.88 89 GLY A CA 1
ATOM 653 C C . GLY A 1 89 ? 13.207 2.986 -2.118 1.00 71.88 89 GLY A C 1
ATOM 654 O O . GLY A 1 89 ? 12.054 2.968 -1.698 1.00 71.88 89 GLY A O 1
ATOM 655 N N . PHE A 1 90 ? 14.250 3.033 -1.288 1.00 77.19 90 PHE A N 1
ATOM 656 C CA . PHE A 1 90 ? 14.138 3.002 0.172 1.00 77.19 90 PHE A CA 1
ATOM 657 C C . PHE A 1 90 ? 13.380 4.201 0.769 1.00 77.19 90 PHE A C 1
ATOM 659 O O . PHE A 1 90 ? 12.677 4.042 1.768 1.00 77.19 90 PHE A O 1
ATOM 666 N N . LEU A 1 91 ? 13.471 5.389 0.156 1.00 84.62 91 LEU A N 1
ATOM 667 C CA . LEU A 1 91 ? 12.796 6.598 0.650 1.00 84.62 91 LEU A CA 1
ATOM 668 C C . LEU A 1 91 ? 11.279 6.538 0.449 1.00 84.62 91 LEU A C 1
ATOM 670 O O . LEU A 1 91 ? 10.531 7.137 1.217 1.00 84.62 91 LEU A O 1
ATOM 674 N N . PHE A 1 92 ? 10.801 5.778 -0.540 1.00 86.44 92 PHE A N 1
ATOM 675 C CA . PHE A 1 92 ? 9.364 5.610 -0.754 1.00 86.44 92 PHE A CA 1
ATOM 676 C C . PHE A 1 92 ? 8.690 4.942 0.445 1.00 86.44 92 PHE A C 1
ATOM 678 O O . PHE A 1 92 ? 7.576 5.322 0.801 1.00 86.44 92 PHE A O 1
ATOM 685 N N . SER A 1 93 ? 9.382 4.023 1.127 1.00 89.06 93 SER A N 1
ATOM 686 C CA . SER A 1 93 ? 8.839 3.380 2.324 1.00 89.06 93 SER A CA 1
ATOM 687 C C . SER A 1 93 ? 8.647 4.361 3.477 1.00 89.06 93 SER A C 1
ATOM 689 O O . SER A 1 93 ? 7.626 4.304 4.160 1.00 89.06 93 SER A O 1
ATOM 691 N N . THR A 1 94 ? 9.604 5.262 3.710 1.00 90.62 94 THR A N 1
ATOM 692 C CA . THR A 1 94 ? 9.528 6.222 4.821 1.00 90.62 94 THR A CA 1
ATOM 693 C C . THR A 1 94 ? 8.522 7.327 4.533 1.00 90.62 94 THR A C 1
ATOM 695 O O . THR A 1 94 ? 7.703 7.637 5.396 1.00 90.62 94 THR A O 1
ATOM 698 N N . ILE A 1 95 ? 8.522 7.868 3.312 1.00 91.25 95 ILE A N 1
ATOM 699 C CA . ILE A 1 95 ? 7.548 8.876 2.875 1.00 91.25 95 ILE A CA 1
ATOM 700 C C . ILE A 1 95 ? 6.135 8.308 2.991 1.00 91.25 95 ILE A C 1
ATOM 702 O O . ILE A 1 95 ? 5.268 8.921 3.601 1.00 91.25 95 ILE A O 1
ATOM 706 N N . GLY A 1 96 ? 5.928 7.095 2.486 1.00 91.44 96 GLY A N 1
ATOM 707 C CA . GLY A 1 96 ? 4.661 6.394 2.593 1.00 91.44 96 GLY A CA 1
ATOM 708 C C . GLY A 1 96 ? 4.12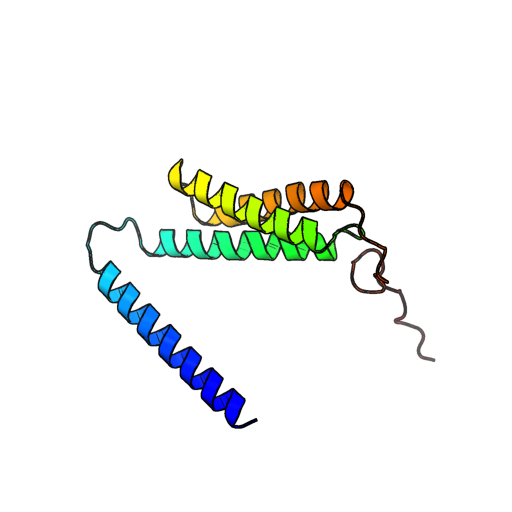4 6.225 3.984 1.00 91.44 96 GLY A C 1
ATOM 709 O O . GLY A 1 96 ? 2.971 6.550 4.259 1.00 91.44 96 GLY A O 1
ATOM 710 N N . LEU A 1 97 ? 4.989 5.699 4.845 1.00 93.56 97 LEU A N 1
ATOM 711 C CA . LEU A 1 97 ? 4.674 5.455 6.236 1.00 93.56 97 LEU A CA 1
ATOM 712 C C . LEU A 1 97 ? 4.280 6.760 6.928 1.00 93.56 97 LEU A C 1
ATOM 7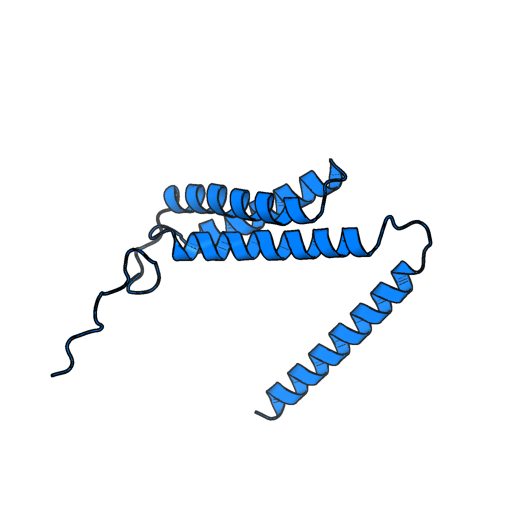14 O O . LEU A 1 97 ? 3.238 6.809 7.578 1.00 93.56 97 LEU A O 1
ATOM 718 N N . LEU A 1 98 ? 5.064 7.825 6.738 1.00 93.94 98 LEU A N 1
ATOM 719 C CA . LEU A 1 98 ? 4.804 9.129 7.345 1.00 93.94 98 LEU A CA 1
ATOM 720 C C . LEU A 1 98 ? 3.530 9.771 6.800 1.00 93.94 98 LEU A C 1
ATOM 722 O O . LEU A 1 98 ? 2.708 10.238 7.582 1.00 93.94 98 LEU A O 1
ATOM 726 N N . THR A 1 99 ? 3.325 9.775 5.484 1.00 93.19 99 THR A N 1
ATOM 727 C CA . THR A 1 99 ? 2.117 10.350 4.883 1.00 93.19 99 THR A CA 1
ATOM 728 C C . THR A 1 99 ? 0.871 9.587 5.323 1.00 93.19 99 THR A C 1
ATOM 730 O O . THR A 1 99 ? -0.105 10.215 5.729 1.00 93.19 99 THR A O 1
ATOM 733 N N . CYS A 1 100 ? 0.904 8.252 5.311 1.00 93.50 100 CYS A N 1
ATOM 734 C CA . CYS A 1 100 ? -0.215 7.434 5.773 1.00 93.50 100 CYS A CA 1
ATOM 735 C C . CYS A 1 100 ? -0.511 7.673 7.257 1.00 93.50 100 CYS A C 1
ATOM 737 O O . CYS A 1 100 ? -1.675 7.817 7.628 1.00 93.50 100 CYS A O 1
ATOM 739 N N . LEU A 1 101 ? 0.523 7.763 8.100 1.00 91.81 101 LEU A N 1
ATOM 740 C CA . LEU A 1 101 ? 0.366 8.069 9.521 1.00 91.81 101 LEU A CA 1
ATOM 741 C C . LEU A 1 101 ? -0.226 9.457 9.743 1.00 91.81 101 LEU A C 1
ATOM 743 O O . LEU A 1 101 ? -1.219 9.576 10.449 1.00 91.81 101 LEU A O 1
ATOM 747 N N . ILE A 1 102 ? 0.345 10.500 9.140 1.00 92.88 102 ILE A N 1
ATOM 748 C CA . ILE A 1 102 ? -0.065 11.891 9.369 1.00 92.88 102 ILE A CA 1
ATOM 749 C C . ILE A 1 102 ? -1.478 12.130 8.835 1.00 92.88 102 ILE A C 1
ATOM 751 O O . ILE A 1 102 ? -2.336 12.624 9.565 1.00 92.88 102 ILE A O 1
ATOM 755 N N . VAL A 1 103 ? -1.738 11.762 7.577 1.00 92.88 103 VAL A N 1
ATOM 756 C CA . VAL A 1 103 ? -3.048 11.974 6.945 1.00 92.88 103 VAL A CA 1
ATOM 757 C C . VAL A 1 103 ? -4.092 11.069 7.584 1.00 92.88 103 VAL A C 1
ATOM 759 O O . VAL A 1 103 ? -5.180 11.531 7.924 1.00 92.88 103 VAL A O 1
ATOM 762 N N . GLY A 1 104 ? -3.755 9.796 7.801 1.00 90.19 104 GLY A N 1
ATOM 763 C CA . GLY A 1 104 ? -4.671 8.844 8.413 1.00 90.19 104 GLY A CA 1
ATOM 764 C C . GLY A 1 104 ? -5.029 9.226 9.844 1.00 90.19 104 GLY A C 1
ATOM 765 O O . GLY A 1 104 ? -6.203 9.172 10.209 1.00 90.19 104 GLY A O 1
ATOM 766 N N . TYR A 1 105 ? -4.061 9.702 10.629 1.00 88.88 105 TYR A N 1
ATOM 767 C CA . TYR A 1 105 ? -4.299 10.238 11.966 1.00 88.88 105 TYR A CA 1
ATOM 768 C C . TYR A 1 105 ? -5.159 11.502 11.928 1.00 88.88 105 TYR A C 1
ATOM 770 O O . TYR A 1 105 ? -6.175 11.558 12.617 1.00 88.88 105 TYR A O 1
ATOM 778 N N . ALA A 1 106 ? -4.808 12.489 11.096 1.00 90.50 106 ALA A N 1
ATOM 779 C CA . ALA A 1 106 ? -5.550 13.744 10.995 1.00 90.50 106 ALA A CA 1
ATOM 780 C C . ALA A 1 106 ? -7.025 13.495 10.650 1.00 90.50 106 ALA A C 1
ATOM 782 O O . ALA A 1 106 ? -7.918 13.965 11.352 1.00 90.50 106 ALA A O 1
ATOM 783 N N . VAL A 1 107 ? -7.292 12.684 9.624 1.00 89.12 107 VAL A N 1
ATOM 784 C CA . VAL A 1 107 ? -8.662 12.344 9.217 1.00 89.12 107 VAL A CA 1
ATOM 785 C C . VAL A 1 107 ? -9.378 11.518 10.283 1.00 89.12 107 VAL A C 1
ATOM 787 O O . VAL A 1 107 ? -10.563 11.738 10.527 1.00 89.12 107 VAL A O 1
ATOM 790 N N . SER A 1 108 ? -8.671 10.612 10.966 1.00 86.69 108 SER A N 1
ATOM 791 C CA . SER A 1 108 ? -9.247 9.850 12.080 1.00 86.69 108 SER A CA 1
ATOM 792 C C . SER A 1 108 ? -9.663 10.743 13.253 1.00 86.69 108 SER A C 1
ATOM 794 O O . SER A 1 108 ? -10.671 10.475 13.902 1.00 86.69 108 SER A O 1
ATOM 796 N N . VAL A 1 109 ? -8.924 11.829 13.506 1.00 84.50 109 VAL A N 1
ATOM 797 C CA . VAL A 1 109 ? -9.252 12.818 14.543 1.00 84.50 109 VAL A CA 1
ATOM 798 C C . VAL A 1 109 ? -10.444 13.687 14.136 1.00 84.50 109 VAL A C 1
ATOM 800 O O . VAL A 1 109 ? -11.322 13.923 14.965 1.00 84.50 109 VAL A O 1
ATOM 803 N N . PHE A 1 110 ? -10.499 14.151 12.883 1.00 84.19 110 PHE A N 1
ATOM 804 C CA . PHE A 1 110 ? -11.602 14.990 12.396 1.00 84.19 110 PHE A CA 1
ATOM 805 C C . PHE A 1 110 ? -12.911 14.225 12.193 1.00 84.19 110 PHE A C 1
ATOM 807 O O . PHE A 1 110 ? -13.981 14.823 12.280 1.00 84.19 110 PHE A O 1
ATOM 814 N N . LEU A 1 111 ? -12.840 12.917 11.936 1.00 77.12 111 LEU A N 1
ATOM 815 C CA . LEU A 1 111 ? -14.002 12.068 11.705 1.00 77.12 111 LEU A CA 1
ATOM 816 C C . LEU A 1 111 ? -14.151 11.035 12.838 1.00 77.12 111 LEU A C 1
ATOM 818 O O . LEU A 1 111 ? -13.860 9.854 12.638 1.00 77.12 111 LEU A O 1
ATOM 822 N N . PRO A 1 112 ? -14.590 11.440 14.043 1.00 61.84 112 PRO A N 1
ATOM 823 C CA . PRO A 1 112 ? -14.736 10.520 15.162 1.00 61.84 112 PRO A CA 1
ATOM 824 C C . PRO A 1 112 ? -15.771 9.439 14.824 1.00 61.84 112 PRO A C 1
ATOM 826 O O . PRO A 1 112 ? -16.967 9.705 14.720 1.00 61.84 112 PRO A O 1
ATOM 829 N N . SER A 1 113 ? -15.312 8.201 14.637 1.00 60.91 113 SER A N 1
ATOM 830 C CA . SER A 1 113 ? -16.198 7.045 14.505 1.00 60.91 113 SER A CA 1
ATOM 831 C C . SER A 1 113 ? -16.596 6.530 15.886 1.00 60.91 113 SER A C 1
ATOM 833 O O . SER A 1 113 ? -15.789 6.574 16.814 1.00 60.91 113 SER A O 1
ATOM 835 N N . GLN A 1 114 ? -17.821 6.010 16.000 1.00 54.22 114 GLN A N 1
ATOM 836 C CA . GLN A 1 114 ? -18.350 5.357 17.203 1.00 54.22 114 GLN A CA 1
ATOM 837 C C . GLN A 1 114 ? -17.304 4.424 17.829 1.00 54.22 114 GLN A C 1
ATOM 839 O O . GLN A 1 114 ? -16.734 3.574 17.141 1.00 54.22 114 GLN A O 1
ATOM 844 N N . GLN A 1 115 ? -17.045 4.625 19.123 1.00 54.09 115 GLN A N 1
ATOM 845 C CA . GLN A 1 115 ? -16.052 3.885 19.896 1.00 54.09 115 GLN A CA 1
ATOM 846 C C . GLN A 1 115 ? -16.397 2.391 19.881 1.00 54.09 115 GLN A C 1
ATOM 848 O O . GLN A 1 115 ? -17.268 1.934 20.619 1.00 54.09 115 GLN A O 1
ATOM 853 N N . LYS A 1 116 ? -15.735 1.618 19.016 1.00 56.44 116 LYS A N 1
ATOM 854 C CA . LYS A 1 116 ? -15.698 0.160 19.162 1.00 56.44 116 LYS A CA 1
ATOM 855 C C . LYS A 1 116 ? -14.812 -0.171 20.355 1.00 56.44 116 LYS A C 1
ATOM 857 O O . LYS A 1 116 ? -13.870 0.560 20.632 1.00 56.44 116 LYS A O 1
ATOM 862 N N . ASN A 1 117 ? -15.120 -1.257 21.059 1.00 52.25 117 ASN A N 1
ATOM 863 C CA . ASN A 1 117 ? -14.276 -1.742 22.143 1.00 52.25 117 ASN A CA 1
ATOM 864 C C . ASN A 1 117 ? -12.862 -2.016 21.591 1.00 52.25 117 ASN A C 1
ATOM 866 O O . ASN A 1 117 ? -12.686 -2.894 20.747 1.00 52.25 117 ASN A O 1
ATOM 870 N N . LEU A 1 118 ? -11.893 -1.199 22.005 1.00 61.09 118 LEU A N 1
ATOM 871 C CA . LEU A 1 118 ? -10.503 -1.261 21.554 1.00 61.09 118 LEU A CA 1
ATOM 872 C C . LEU A 1 118 ? -9.649 -2.180 22.439 1.00 61.09 118 LEU A C 1
ATOM 874 O O . LEU A 1 118 ? -8.449 -2.250 22.188 1.00 61.09 118 LEU A O 1
ATOM 878 N N . GLU A 1 119 ? -10.223 -2.871 23.438 1.00 52.66 119 GLU A N 1
ATOM 879 C CA . GLU A 1 119 ? -9.493 -3.756 24.361 1.00 52.66 119 GLU A CA 1
ATOM 880 C C . GLU A 1 119 ? -8.497 -4.666 23.622 1.00 52.66 119 GLU A C 1
ATOM 882 O O . GLU A 1 119 ? -8.853 -5.406 22.707 1.00 52.66 119 GLU A O 1
ATOM 887 N N . ASN A 1 120 ? -7.231 -4.609 24.042 1.00 54.12 120 ASN A N 1
ATOM 888 C CA . ASN A 1 120 ? -6.077 -5.331 23.491 1.00 54.12 120 ASN A CA 1
ATOM 889 C C . ASN A 1 120 ? -5.699 -5.072 22.014 1.00 54.12 120 ASN A C 1
ATOM 891 O O . ASN A 1 120 ? -4.777 -5.716 21.517 1.00 54.12 120 ASN A O 1
ATOM 895 N N . LEU A 1 121 ? -6.322 -4.119 21.311 1.00 57.56 121 LEU A N 1
ATOM 896 C CA . LEU A 1 121 ? -6.009 -3.821 19.899 1.00 57.56 121 LEU A CA 1
ATOM 897 C C . LEU A 1 121 ? -4.976 -2.699 19.702 1.00 57.56 121 LEU A C 1
ATOM 899 O O . LEU A 1 121 ? -4.470 -2.517 18.599 1.00 57.56 121 LEU A O 1
ATOM 903 N N . THR A 1 122 ? -4.640 -1.957 20.760 1.00 60.66 122 THR A N 1
ATOM 904 C CA . THR A 1 122 ? -3.633 -0.878 20.734 1.00 60.66 122 THR A CA 1
ATOM 905 C C . THR A 1 122 ? -2.647 -1.053 21.887 1.00 60.66 122 THR A C 1
ATOM 907 O O . THR A 1 122 ? -3.005 -1.592 22.937 1.00 60.66 122 THR A O 1
ATOM 910 N N . LEU A 1 123 ? -1.402 -0.581 21.742 1.00 59.09 123 LEU A N 1
ATOM 911 C CA . LEU A 1 123 ? -0.399 -0.668 22.824 1.00 59.09 123 LEU A CA 1
ATOM 912 C C . LEU A 1 123 ? -0.879 0.005 24.122 1.00 59.09 123 LEU A C 1
ATOM 914 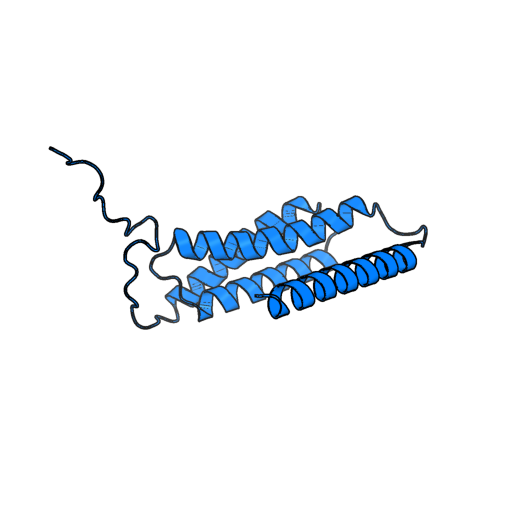O O . LEU A 1 123 ? -0.542 -0.434 25.217 1.00 59.09 123 LEU A O 1
ATOM 918 N N . HIS A 1 124 ? -1.716 1.037 24.000 1.00 57.94 124 HIS A N 1
ATOM 919 C CA . HIS A 1 124 ? -2.253 1.806 25.121 1.00 57.94 124 HIS A CA 1
ATOM 920 C C . HIS A 1 124 ? -3.392 1.118 25.895 1.00 57.94 124 HIS A C 1
ATOM 922 O O . HIS A 1 124 ? -3.759 1.597 26.964 1.00 57.94 124 HIS A O 1
ATOM 928 N N . THR A 1 125 ? -3.954 0.015 25.390 1.00 57.72 125 THR A N 1
ATOM 929 C CA . THR A 1 125 ? -5.075 -0.713 26.023 1.00 57.72 125 THR A CA 1
ATOM 930 C C . THR A 1 125 ? -4.764 -2.196 26.257 1.00 57.72 125 THR A C 1
ATOM 932 O O . THR A 1 125 ? -5.661 -3.005 26.486 1.00 57.72 125 THR A O 1
ATOM 935 N N . GLN A 1 126 ? -3.480 -2.562 26.217 1.00 57.72 126 GLN A N 1
ATOM 936 C CA . GLN A 1 126 ? -3.009 -3.873 26.658 1.00 57.72 126 GLN A CA 1
ATOM 937 C C . GLN A 1 126 ? -3.370 -4.051 28.140 1.00 57.72 126 GLN A C 1
ATOM 939 O O . GLN A 1 126 ? -2.841 -3.359 29.015 1.00 57.72 126 GLN A O 1
ATOM 944 N N . SER A 1 127 ? -4.310 -4.954 28.421 1.00 51.31 127 SER A N 1
ATOM 945 C CA . SER A 1 127 ? -4.666 -5.318 29.787 1.00 51.31 127 SER A CA 1
ATOM 946 C C . SER A 1 127 ? -3.502 -6.098 30.380 1.00 51.31 127 SER A C 1
ATOM 948 O O . SER A 1 127 ? -3.196 -7.209 29.956 1.00 51.31 127 SER A O 1
ATOM 950 N N . LYS A 1 128 ? -2.826 -5.497 31.360 1.00 48.59 128 LYS A N 1
ATOM 951 C CA . LYS A 1 128 ? -1.783 -6.130 32.168 1.00 48.59 128 LYS A CA 1
ATOM 952 C C . LYS A 1 128 ? -2.394 -7.260 33.011 1.00 48.59 128 LYS A C 1
ATOM 954 O O . LYS A 1 128 ? -2.627 -7.096 34.205 1.00 48.59 128 LYS A O 1
ATOM 959 N N . LYS A 1 129 ? -2.673 -8.405 32.390 1.00 50.88 129 LYS A N 1
ATOM 960 C CA . LYS A 1 129 ? -3.078 -9.654 33.045 1.00 50.88 129 LYS A CA 1
ATOM 961 C C . LYS A 1 129 ? -2.155 -10.791 32.616 1.00 50.88 129 LYS A C 1
ATOM 963 O O . LYS A 1 129 ? -2.596 -11.749 32.002 1.00 50.88 129 LYS A O 1
ATOM 968 N N . GLU A 1 130 ? -0.880 -10.702 32.984 1.00 53.84 130 GLU A N 1
ATOM 969 C CA . GLU A 1 130 ? -0.015 -11.886 32.996 1.00 53.84 130 GLU A CA 1
ATOM 970 C C . GLU A 1 130 ? 1.114 -11.733 34.026 1.00 53.84 130 GLU A C 1
ATOM 972 O O . GLU A 1 130 ? 2.198 -11.253 33.715 1.00 53.84 130 GLU A O 1
ATOM 977 N N . HIS A 1 131 ? 0.790 -12.012 35.298 1.00 45.44 131 HIS A N 1
ATOM 978 C CA . HIS A 1 131 ? 1.591 -12.828 36.230 1.00 45.44 131 HIS A CA 1
ATOM 979 C C . HIS A 1 131 ? 0.998 -12.784 3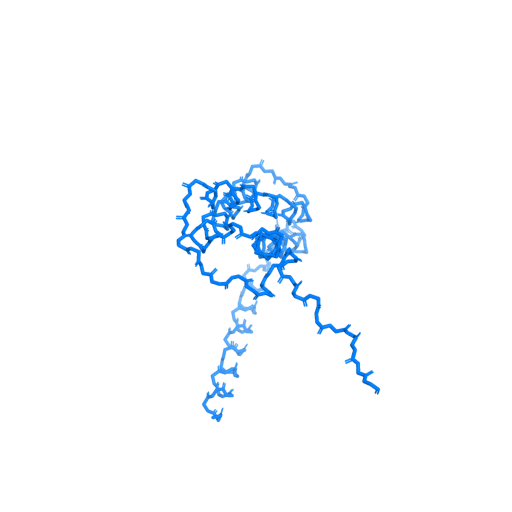7.649 1.00 45.44 131 HIS A C 1
ATOM 981 O O . HIS A 1 131 ? 1.431 -12.022 38.508 1.00 45.44 131 HIS A O 1
ATOM 987 N N . THR A 1 132 ? 0.023 -13.652 37.900 1.00 48.62 132 THR A N 1
ATOM 988 C CA . THR A 1 132 ? -0.214 -14.253 39.221 1.00 48.62 132 THR A CA 1
ATOM 989 C C . THR A 1 132 ? -0.762 -15.651 38.966 1.00 48.62 132 THR A C 1
ATOM 991 O O . THR A 1 132 ? -1.968 -15.858 38.865 1.00 48.62 132 THR A O 1
ATOM 994 N N . VAL A 1 133 ? 0.151 -16.602 38.778 1.00 51.09 133 VAL A N 1
ATOM 995 C CA . VAL A 1 133 ? -0.152 -18.030 38.923 1.00 51.09 133 VAL A CA 1
ATOM 996 C C . VAL A 1 133 ? 0.368 -18.418 40.315 1.00 51.09 133 VAL A C 1
ATOM 998 O O . VAL A 1 133 ? 1.493 -18.014 40.626 1.00 51.09 133 VAL A O 1
ATOM 1001 N N . PRO A 1 134 ? -0.452 -19.064 41.166 1.00 55.12 134 PRO A N 1
ATOM 1002 C CA . PRO A 1 134 ? -0.091 -19.438 42.536 1.00 55.12 134 PRO A CA 1
ATOM 1003 C C . PRO A 1 134 ? 0.992 -20.519 42.609 1.00 55.12 134 PRO A C 1
ATOM 1005 O O . PRO A 1 134 ? 1.110 -21.312 41.647 1.00 55.12 134 PRO A O 1
#

Secondary structure (DSSP, 8-state):
-HHHHHHHHHHHHHHHHHHHHHHHHT--TT-S-HHHHHHHHHHHHHHHHHHHHHHHHH-TT--HHHHHHHHHHHHHHHHHHHHH----HHHHHHHHHHHHHHHHHHHHHHS-------TTTSGGG---------

pLDDT: mean 80.46, std 14.72, range [45.44, 97.19]

Foldseek 3Di:
DVVVVVVVVVVVVVVVVVVVVVVVVPPDPPDDDPVQVVLLVVLQVLQLVVLLLCLFAADQLQDPVLLVVQSVQLSVVSVVVVVVDPDGSNVSSVSSSVSSNVSSVVVSVVDRDDRDPCAPRYPVRDPPPPDDDD

InterPro domains:
  IPR001734 Sodium/solute symporter [PS50283] (1-88)
  IPR038377 Sodium/glucose symporter superfamily [G3DSA:1.20.1730.10] (1-133)
  IPR051163 Sodium:Solute Symporter (SSF) [PTHR42985] (3-87)

Sequence (134 aa):
EAGYLKAARGLTLVMGVLGTLAGLLFISPEIRSLMSEYFKVIGMFMGALGGLFVLGIATTRANAIGAFIGLFAGVGVMIWIWKATETNGFLFSTIGLLTCLIVGYAVSVFLPSQQKNLENLTLHTQSKKEHTVP

Organism: NCBI:txid408172

Radius of gyration: 20.14 Å; chains: 1; bounding box: 37×44×66 Å